Protein AF-A0A2U3AQH8-F1 (afdb_monomer_lite)

Radius of gyration: 14.05 Å; chains: 1; bounding box: 32×14×38 Å

InterPro domains:
  IPR035211 Protein of unknown function DUF5325 [PF17259] (1-61)

Secondary structure (DSSP, 8-state):
--HHHHHHHHHHHHHHHHHHHHHHHHHTT-HHHHHHHHHHHHHHHHHHHHHHHHHHHTT--

Foldseek 3Di:
DQPLVVVLVVLVVQLVVLVVQLVVCVVVVHPVSNVVSVVSNCVSVVVNVVSVVVCVVVVVD

Structure (mmCIF, N/CA/C/O backbone):
data_AF-A0A2U3AQH8-F1
#
_entry.id   AF-A0A2U3AQH8-F1
#
loop_
_atom_site.group_PDB
_atom_site.id
_atom_site.type_symbol
_atom_site.label_atom_id
_atom_site.label_alt_id
_atom_site.label_comp_id
_atom_site.label_asym_id
_atom_site.label_entity_id
_atom_site.label_seq_id
_atom_site.pdbx_PDB_ins_code
_atom_site.Cartn_x
_atom_site.Cartn_y
_atom_site.Cartn_z
_atom_site.occupancy
_atom_site.B_iso_or_equiv
_atom_site.auth_seq_id
_atom_site.auth_comp_id
_atom_site.auth_asym_id
_atom_site.auth_atom_id
_atom_site.pdbx_PDB_model_num
ATOM 1 N N . MET A 1 1 ? -1.739 2.996 24.387 1.00 55.94 1 MET A N 1
ATOM 2 C CA . MET A 1 1 ? -2.348 3.151 23.042 1.00 55.94 1 MET A CA 1
ATOM 3 C C . MET A 1 1 ? -3.494 2.159 22.919 1.00 55.94 1 MET A C 1
ATOM 5 O O . MET A 1 1 ? -3.263 0.989 23.191 1.00 55.94 1 MET A O 1
ATOM 9 N N . ASN A 1 2 ? -4.709 2.589 22.555 1.00 72.62 2 ASN A N 1
ATOM 10 C CA . ASN A 1 2 ? -5.808 1.649 22.289 1.00 72.62 2 ASN A CA 1
ATOM 11 C C . ASN A 1 2 ? -5.385 0.654 21.202 1.00 72.62 2 ASN A C 1
ATOM 13 O O . ASN A 1 2 ? -4.837 1.067 20.180 1.00 72.62 2 ASN A O 1
ATOM 17 N N . GLN A 1 3 ? -5.678 -0.632 21.409 1.00 75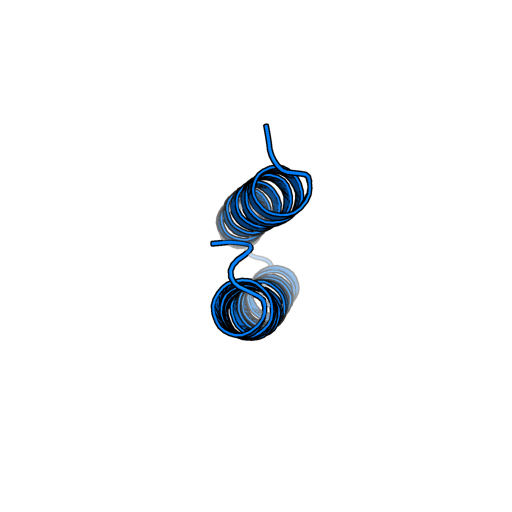.25 3 GLN A N 1
ATOM 18 C CA . GLN A 1 3 ? -5.361 -1.717 20.470 1.00 75.25 3 GLN A CA 1
ATOM 19 C C . GLN A 1 3 ? -5.846 -1.390 19.043 1.00 75.25 3 GLN A C 1
ATOM 21 O O . GLN A 1 3 ? -5.132 -1.619 18.074 1.00 75.25 3 GLN A O 1
ATOM 26 N N . ALA A 1 4 ? -6.998 -0.720 18.913 1.00 75.88 4 ALA A N 1
ATOM 27 C CA . ALA A 1 4 ? -7.536 -0.254 17.632 1.00 75.88 4 ALA A CA 1
ATOM 28 C C . ALA A 1 4 ? -6.624 0.745 16.888 1.00 75.88 4 ALA A C 1
ATOM 30 O O . ALA A 1 4 ? -6.464 0.649 15.671 1.00 75.88 4 ALA A O 1
ATOM 31 N N . LYS A 1 5 ? -5.980 1.681 17.603 1.00 77.25 5 LYS A N 1
ATOM 32 C CA . LYS A 1 5 ? -5.028 2.632 16.999 1.00 77.25 5 LYS A CA 1
ATOM 33 C C . LYS A 1 5 ? -3.747 1.927 16.551 1.00 77.25 5 LYS A C 1
ATOM 35 O O . LYS A 1 5 ? -3.187 2.294 15.525 1.00 77.25 5 LYS A O 1
ATOM 40 N N . LEU A 1 6 ? -3.315 0.902 17.289 1.00 84.69 6 LEU A N 1
ATOM 41 C CA . LEU A 1 6 ? -2.140 0.099 16.946 1.00 84.69 6 LEU A CA 1
ATOM 42 C C . LEU A 1 6 ? -2.389 -0.726 15.675 1.0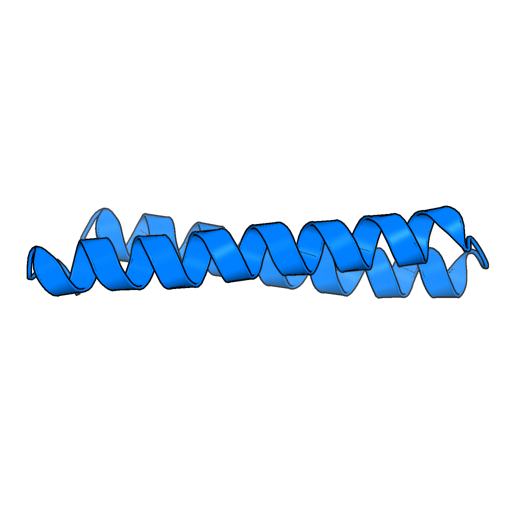0 84.69 6 LEU A C 1
ATOM 44 O O . LEU A 1 6 ? -1.576 -0.689 14.757 1.00 84.69 6 LEU A O 1
ATOM 48 N N . VAL A 1 7 ? -3.550 -1.379 15.564 1.00 84.94 7 VAL A N 1
ATOM 49 C CA . VAL A 1 7 ? -3.928 -2.133 14.355 1.00 84.94 7 VAL A CA 1
ATOM 50 C C . VAL A 1 7 ? -4.005 -1.221 13.124 1.00 84.94 7 VAL A C 1
ATOM 52 O O . VAL A 1 7 ? -3.501 -1.575 12.062 1.00 84.94 7 VAL A O 1
ATOM 55 N N . MET A 1 8 ? -4.567 -0.016 13.263 1.00 86.75 8 MET A N 1
ATOM 56 C CA . MET A 1 8 ? -4.586 0.982 12.185 1.00 86.75 8 MET A CA 1
ATOM 57 C C . MET A 1 8 ? -3.179 1.453 11.786 1.00 86.75 8 MET A C 1
ATOM 59 O O . MET A 1 8 ? -2.921 1.652 10.602 1.00 86.75 8 MET A O 1
ATOM 63 N N . ALA A 1 9 ? -2.265 1.606 12.749 1.00 87.31 9 ALA A N 1
ATOM 64 C CA . ALA A 1 9 ? -0.879 1.988 12.478 1.00 87.31 9 ALA A CA 1
ATOM 65 C C . ALA A 1 9 ? -0.111 0.891 11.722 1.00 87.31 9 ALA A C 1
ATOM 67 O O . ALA A 1 9 ? 0.599 1.198 10.766 1.00 87.31 9 ALA A O 1
ATOM 68 N N . ILE A 1 10 ? -0.299 -0.383 12.087 1.00 89.00 10 ILE A N 1
ATOM 69 C CA . ILE A 1 10 ? 0.281 -1.519 11.349 1.00 89.00 10 ILE A CA 1
ATOM 70 C C . ILE A 1 10 ? -0.242 -1.541 9.914 1.00 89.00 10 ILE A C 1
ATOM 72 O O . ILE A 1 10 ? 0.525 -1.745 8.977 1.00 89.00 10 ILE A O 1
ATOM 76 N N . LEU A 1 11 ? -1.537 -1.300 9.723 1.00 88.94 11 LEU A N 1
ATOM 77 C CA . LEU A 1 11 ? -2.115 -1.315 8.389 1.00 88.94 11 LEU A CA 1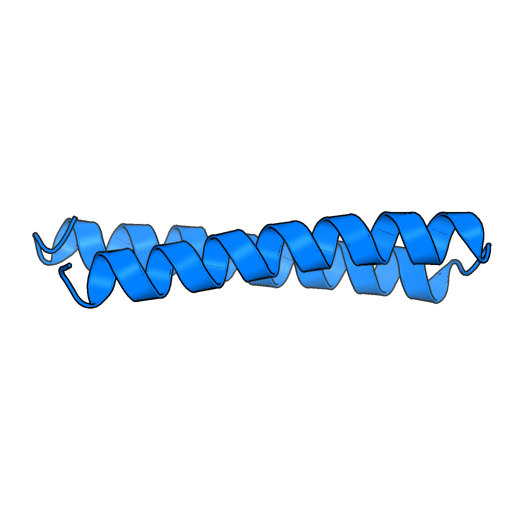
ATOM 78 C C . LEU A 1 11 ? -1.639 -0.136 7.525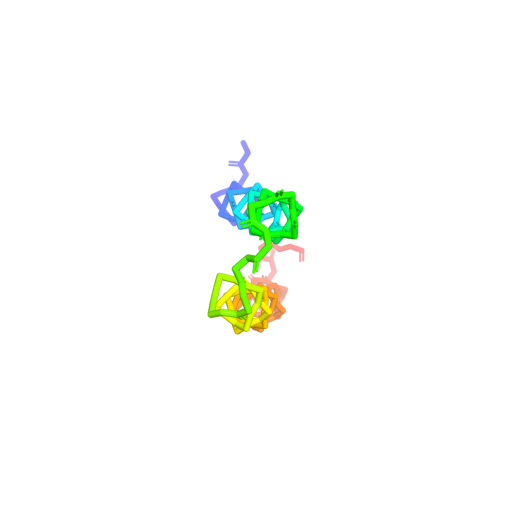 1.00 88.94 11 LEU A C 1
ATOM 80 O O . LEU A 1 11 ? -1.420 -0.298 6.327 1.00 88.94 11 LEU A O 1
ATOM 84 N N . ALA A 1 12 ? -1.422 1.033 8.135 1.00 89.00 12 ALA A N 1
ATOM 85 C CA . ALA A 1 12 ? -0.789 2.168 7.470 1.00 89.00 12 ALA A CA 1
ATOM 86 C C . ALA A 1 12 ? 0.653 1.838 7.052 1.00 89.00 12 ALA A C 1
ATOM 88 O O . ALA A 1 12 ? 1.040 2.118 5.919 1.00 89.00 12 ALA A O 1
ATOM 89 N N . LEU A 1 13 ? 1.421 1.174 7.923 1.00 92.25 13 LEU A N 1
ATOM 90 C CA . LEU A 1 13 ? 2.769 0.704 7.599 1.00 92.25 13 LEU A CA 1
ATOM 91 C C . LEU A 1 13 ? 2.754 -0.309 6.445 1.00 92.25 13 LEU A C 1
ATOM 93 O O . LEU A 1 13 ? 3.555 -0.202 5.520 1.00 92.25 13 LEU A O 1
ATOM 97 N N . ALA A 1 14 ? 1.805 -1.248 6.454 1.00 89.88 14 ALA A N 1
ATOM 98 C CA . ALA A 1 14 ? 1.621 -2.203 5.366 1.00 89.88 14 ALA A CA 1
ATOM 99 C C . ALA A 1 14 ? 1.291 -1.499 4.035 1.00 89.88 14 ALA A C 1
ATOM 101 O O . ALA A 1 14 ? 1.813 -1.884 2.991 1.00 89.88 14 ALA A O 1
ATOM 102 N N . GLY A 1 15 ? 0.486 -0.431 4.067 1.00 90.44 15 GLY A N 1
ATOM 103 C CA . GLY A 1 15 ? 0.176 0.382 2.886 1.00 90.44 15 GLY A CA 1
ATOM 104 C C . GLY A 1 15 ? 1.406 1.087 2.311 1.00 90.44 15 GLY A C 1
ATOM 105 O O . GLY A 1 15 ? 1.601 1.088 1.097 1.00 90.44 15 GLY A O 1
ATOM 106 N N . ILE A 1 16 ? 2.273 1.618 3.178 1.00 92.62 16 ILE A N 1
ATOM 107 C CA . ILE A 1 16 ? 3.550 2.225 2.773 1.00 92.62 16 ILE A CA 1
ATOM 108 C C . ILE A 1 16 ? 4.444 1.181 2.095 1.00 92.62 16 ILE A C 1
ATOM 110 O O . ILE A 1 16 ? 4.953 1.428 1.002 1.00 92.62 16 ILE A O 1
ATOM 114 N N . LEU A 1 17 ? 4.594 -0.002 2.700 1.00 90.81 17 LEU A N 1
ATOM 115 C CA . LEU A 1 17 ? 5.396 -1.092 2.132 1.00 90.81 17 LEU A CA 1
ATOM 116 C C . LEU A 1 17 ? 4.850 -1.566 0.779 1.00 90.81 17 LEU A C 1
ATOM 118 O O . LEU A 1 17 ? 5.626 -1.833 -0.138 1.00 90.81 17 LEU A O 1
ATOM 122 N N . ALA A 1 18 ? 3.526 -1.609 0.618 1.00 88.94 18 ALA A N 1
ATOM 123 C CA . ALA A 1 18 ? 2.895 -1.947 -0.652 1.00 88.94 18 ALA A CA 1
ATOM 124 C C . ALA A 1 18 ? 3.197 -0.914 -1.745 1.00 88.94 18 ALA A C 1
ATOM 126 O O . ALA A 1 18 ? 3.597 -1.297 -2.844 1.00 88.94 18 ALA A O 1
ATOM 127 N N . MET A 1 19 ? 3.104 0.387 -1.449 1.00 90.00 19 MET A N 1
ATOM 128 C CA . MET A 1 19 ? 3.497 1.421 -2.417 1.00 90.00 19 MET A CA 1
ATOM 129 C C . MET A 1 19 ? 4.990 1.354 -2.760 1.00 90.00 19 MET A C 1
ATOM 131 O O . MET A 1 19 ? 5.363 1.526 -3.919 1.00 90.00 19 MET A O 1
ATOM 135 N N . PHE A 1 20 ? 5.840 1.032 -1.783 1.00 92.94 20 PHE A N 1
ATOM 136 C CA . PHE A 1 20 ? 7.275 0.856 -2.003 1.00 92.94 20 PHE A CA 1
ATOM 137 C C . PHE A 1 20 ? 7.577 -0.334 -2.927 1.00 92.94 20 PHE A C 1
ATOM 139 O O . PHE A 1 20 ? 8.411 -0.230 -3.826 1.00 92.94 20 PHE A O 1
ATOM 146 N N . SER A 1 21 ? 6.848 -1.444 -2.766 1.00 88.19 21 SER A N 1
ATOM 147 C CA . SER A 1 21 ? 6.994 -2.635 -3.614 1.00 88.19 21 SER A CA 1
ATOM 148 C C . SER A 1 21 ? 6.676 -2.366 -5.089 1.00 88.19 21 SER A C 1
ATOM 150 O O . SER A 1 21 ? 7.350 -2.908 -5.964 1.00 88.19 21 SER A O 1
ATOM 152 N N . ILE A 1 22 ? 5.725 -1.466 -5.375 1.00 89.62 22 ILE A N 1
ATOM 153 C CA . ILE A 1 22 ? 5.431 -1.024 -6.746 1.00 89.62 22 ILE A CA 1
ATOM 154 C C . ILE A 1 22 ? 6.636 -0.277 -7.325 1.00 89.62 22 ILE A C 1
ATOM 156 O O . ILE A 1 22 ? 7.031 -0.550 -8.454 1.00 89.62 22 ILE A O 1
ATOM 160 N N . GLY A 1 23 ? 7.261 0.620 -6.555 1.00 88.81 23 GLY A N 1
ATOM 161 C CA . GLY A 1 23 ? 8.460 1.344 -6.991 1.00 88.81 23 GLY A CA 1
ATOM 162 C C . GLY A 1 23 ? 9.620 0.408 -7.349 1.00 88.81 23 GLY A C 1
ATOM 163 O O . GLY A 1 23 ? 10.252 0.577 -8.391 1.00 88.81 23 GLY A O 1
ATOM 164 N N . ILE A 1 24 ? 9.844 -0.630 -6.537 1.00 90.62 24 ILE A N 1
ATOM 165 C CA . ILE A 1 24 ? 10.849 -1.668 -6.817 1.00 90.62 24 ILE A CA 1
ATOM 166 C C . ILE A 1 24 ? 10.486 -2.453 -8.085 1.00 90.62 24 ILE A C 1
ATOM 168 O O . ILE A 1 24 ? 11.350 -2.694 -8.925 1.00 90.62 24 ILE A O 1
ATOM 172 N N . ALA A 1 25 ? 9.216 -2.825 -8.261 1.00 89.94 25 ALA A N 1
ATOM 173 C CA . ALA A 1 25 ? 8.765 -3.551 -9.447 1.00 89.94 25 ALA A CA 1
ATOM 174 C C . ALA A 1 25 ? 8.922 -2.735 -10.740 1.00 89.94 25 ALA A C 1
ATOM 176 O O . ALA A 1 25 ? 9.291 -3.298 -11.773 1.00 89.94 25 ALA A O 1
ATOM 177 N N . ILE A 1 26 ? 8.693 -1.417 -10.674 1.00 91.25 26 ILE A N 1
ATOM 178 C CA . ILE A 1 26 ? 8.947 -0.489 -11.783 1.00 91.25 26 ILE A CA 1
ATO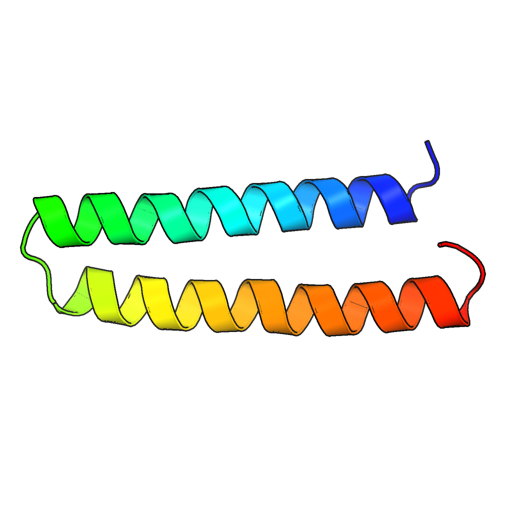M 179 C C . ILE A 1 26 ? 10.442 -0.445 -12.101 1.00 91.25 26 ILE A C 1
ATOM 181 O O . ILE A 1 26 ? 10.814 -0.600 -13.261 1.00 91.25 26 ILE A O 1
ATOM 185 N N . ALA A 1 27 ? 11.302 -0.294 -11.089 1.00 91.12 27 ALA A N 1
ATOM 186 C CA . ALA A 1 27 ? 12.754 -0.283 -11.280 1.00 91.12 27 ALA A CA 1
ATOM 187 C C . ALA A 1 27 ? 13.279 -1.601 -11.882 1.00 91.12 27 ALA A C 1
ATOM 189 O O . ALA A 1 27 ? 14.203 -1.588 -12.689 1.00 91.12 27 ALA A O 1
ATOM 190 N N . ALA A 1 28 ? 12.658 -2.731 -11.533 1.00 90.62 28 ALA A N 1
ATOM 191 C CA . ALA A 1 28 ? 12.965 -4.044 -12.096 1.00 90.62 28 ALA A CA 1
ATOM 192 C C . ALA A 1 28 ? 12.345 -4.296 -13.489 1.00 90.62 28 ALA A C 1
ATOM 194 O O . ALA A 1 28 ? 12.584 -5.351 -14.073 1.00 90.62 28 ALA A O 1
ATOM 195 N N . GLY A 1 29 ? 11.518 -3.382 -14.016 1.00 90.94 29 GLY A N 1
ATOM 196 C CA . GLY A 1 29 ? 10.836 -3.539 -15.308 1.00 90.94 29 GLY A CA 1
ATOM 197 C C . GLY A 1 29 ? 9.797 -4.668 -15.349 1.00 90.94 29 GLY A C 1
ATOM 198 O O . GLY A 1 29 ? 9.408 -5.116 -16.427 1.00 90.94 29 GLY A O 1
ATOM 199 N N . SER A 1 30 ? 9.344 -5.159 -14.191 1.00 86.88 30 SER A N 1
ATOM 200 C CA . SER A 1 30 ? 8.464 -6.328 -14.107 1.00 86.88 30 SER A CA 1
ATOM 201 C C . SER A 1 30 ? 6.992 -5.925 -14.102 1.00 86.88 30 SER A C 1
ATOM 203 O O . SER A 1 30 ? 6.439 -5.522 -13.078 1.00 86.88 30 SER A O 1
ATOM 205 N N . VAL A 1 31 ? 6.325 -6.105 -15.244 1.00 89.00 31 VAL A N 1
ATOM 206 C CA . VAL A 1 31 ? 4.886 -5.824 -15.419 1.00 89.00 31 VAL A CA 1
ATOM 207 C C . VAL A 1 31 ? 4.022 -6.622 -14.433 1.00 89.00 31 VAL A C 1
ATOM 209 O O . VAL A 1 31 ? 3.066 -6.085 -13.873 1.00 89.00 31 VAL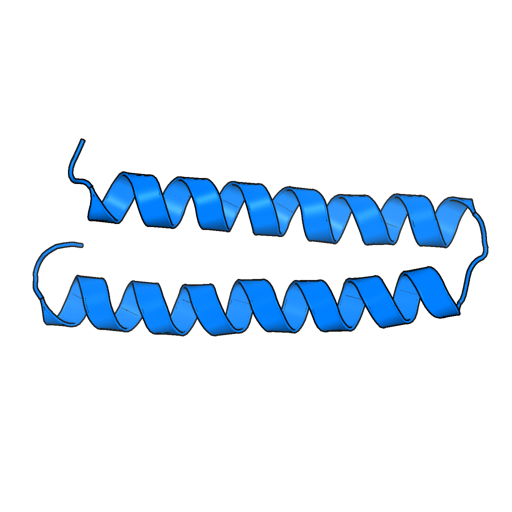 A O 1
ATOM 212 N N . LEU A 1 32 ? 4.387 -7.880 -14.158 1.00 89.00 32 LEU A N 1
ATOM 213 C CA . LEU A 1 32 ? 3.694 -8.716 -13.170 1.00 89.00 32 LEU A CA 1
ATOM 214 C C . LEU A 1 32 ? 3.856 -8.175 -11.745 1.00 89.00 32 LEU A C 1
ATOM 216 O O . LEU A 1 32 ? 2.894 -8.181 -10.981 1.00 89.00 32 LEU A O 1
ATOM 220 N N . GLY A 1 33 ? 5.044 -7.671 -11.398 1.00 88.19 33 GLY A N 1
ATOM 221 C CA . GLY A 1 33 ? 5.286 -7.046 -10.097 1.00 88.19 33 GLY A CA 1
ATOM 222 C C . GLY A 1 33 ? 4.468 -5.768 -9.906 1.00 88.19 33 GLY A C 1
ATOM 223 O O . GLY A 1 33 ? 3.921 -5.542 -8.829 1.00 88.19 33 GLY A O 1
ATOM 224 N N . ILE A 1 34 ? 4.314 -4.968 -10.965 1.00 90.19 34 ILE A N 1
ATOM 225 C CA . ILE A 1 34 ? 3.505 -3.742 -10.944 1.00 90.19 34 ILE A CA 1
ATOM 226 C C . ILE A 1 34 ? 2.022 -4.080 -10.745 1.00 90.19 34 ILE A C 1
ATOM 228 O O . ILE A 1 34 ? 1.387 -3.542 -9.839 1.00 90.19 34 ILE A O 1
ATOM 232 N N . LEU A 1 35 ? 1.475 -5.006 -11.541 1.00 93.25 35 LEU A N 1
ATOM 233 C CA . LEU A 1 35 ? 0.085 -5.462 -11.410 1.00 93.25 35 LEU A CA 1
ATOM 234 C C . LEU A 1 35 ? -0.187 -6.078 -10.033 1.00 93.25 35 LEU A C 1
ATOM 236 O O . LEU A 1 35 ? -1.179 -5.734 -9.390 1.00 93.25 35 LEU A O 1
ATOM 240 N N . GLY A 1 36 ? 0.716 -6.938 -9.556 1.00 91.94 36 GLY A N 1
ATOM 241 C CA . GLY A 1 36 ? 0.629 -7.532 -8.224 1.00 91.94 36 GLY A CA 1
ATOM 242 C C . GLY A 1 36 ? 0.629 -6.473 -7.121 1.00 91.94 36 GLY A C 1
ATOM 243 O O . GLY A 1 36 ? -0.212 -6.520 -6.225 1.00 91.94 36 GLY A O 1
ATOM 244 N N . GLY A 1 37 ? 1.506 -5.472 -7.221 1.00 90.56 37 GLY A N 1
ATOM 245 C CA . GLY A 1 37 ? 1.569 -4.364 -6.272 1.00 90.56 37 GLY A CA 1
ATOM 246 C C . GLY A 1 37 ? 0.304 -3.501 -6.266 1.00 90.56 37 GLY A C 1
ATOM 247 O O . GLY A 1 37 ? -0.186 -3.158 -5.192 1.00 90.56 37 GLY A O 1
ATOM 248 N N . ILE A 1 38 ? -0.289 -3.212 -7.431 1.00 91.25 38 ILE A N 1
ATOM 249 C CA . ILE A 1 38 ? -1.563 -2.473 -7.526 1.00 91.25 38 ILE A CA 1
ATOM 250 C C . ILE A 1 38 ? -2.687 -3.234 -6.812 1.00 91.25 38 ILE A C 1
ATOM 252 O O . ILE A 1 38 ? -3.411 -2.651 -6.003 1.00 91.25 38 ILE A O 1
ATOM 256 N N . VAL A 1 39 ? -2.814 -4.541 -7.057 1.00 93.75 39 VAL A N 1
ATOM 257 C CA . VAL A 1 39 ? -3.812 -5.388 -6.381 1.00 93.75 39 VAL A CA 1
ATOM 258 C C . VAL A 1 39 ? -3.584 -5.398 -4.867 1.00 93.75 39 VAL A C 1
ATOM 260 O O . VAL A 1 39 ? -4.536 -5.293 -4.091 1.00 93.75 39 VAL A O 1
ATOM 263 N N . LEU A 1 40 ? -2.324 -5.462 -4.436 1.00 92.00 40 LEU A N 1
ATOM 264 C CA . LEU A 1 40 ? -1.947 -5.481 -3.025 1.00 92.00 40 LEU A CA 1
ATOM 265 C C . LEU A 1 40 ? -2.270 -4.150 -2.325 1.00 92.00 40 LEU A C 1
ATOM 267 O O . LEU A 1 40 ? -2.807 -4.153 -1.217 1.00 92.00 40 LEU A O 1
ATOM 271 N N . VAL A 1 41 ? -2.049 -3.015 -2.994 1.00 91.88 41 VAL A N 1
ATOM 272 C CA . VAL A 1 41 ? -2.483 -1.691 -2.517 1.00 91.88 41 VAL A CA 1
ATOM 273 C C . VAL A 1 41 ? -4.003 -1.644 -2.363 1.00 91.88 41 VAL A C 1
ATOM 275 O O . VAL A 1 41 ? -4.491 -1.250 -1.303 1.00 91.88 41 VAL A O 1
ATOM 278 N N . ILE A 1 42 ? -4.765 -2.096 -3.364 1.00 93.12 42 ILE A N 1
ATOM 279 C CA . ILE A 1 42 ? -6.236 -2.125 -3.290 1.00 93.12 42 ILE A CA 1
ATOM 280 C C . ILE A 1 42 ? -6.703 -2.969 -2.096 1.00 93.12 42 ILE A C 1
ATOM 282 O O . ILE A 1 42 ? -7.578 -2.536 -1.344 1.00 93.12 42 ILE A O 1
ATOM 286 N N . ALA A 1 43 ? -6.096 -4.136 -1.872 1.00 93.00 43 ALA A N 1
ATOM 287 C CA . ALA A 1 43 ? -6.438 -5.010 -0.752 1.00 93.00 43 ALA A CA 1
ATOM 288 C C . ALA A 1 43 ? -6.153 -4.356 0.614 1.00 93.00 43 ALA A C 1
ATOM 290 O O . ALA A 1 43 ? -7.000 -4.392 1.512 1.00 93.00 43 ALA A O 1
ATOM 291 N N . ILE A 1 44 ? -4.995 -3.711 0.783 1.00 92.75 44 ILE A N 1
ATOM 292 C CA . ILE A 1 44 ? -4.627 -3.065 2.053 1.00 92.75 44 ILE A CA 1
ATOM 293 C C . ILE A 1 44 ? -5.503 -1.844 2.333 1.00 92.75 44 ILE A C 1
ATOM 295 O O . ILE A 1 44 ? -6.024 -1.696 3.438 1.00 92.75 44 ILE A O 1
ATOM 299 N N . PHE A 1 45 ? -5.727 -0.981 1.343 1.00 90.12 45 PHE A N 1
ATOM 300 C CA . PHE A 1 45 ? -6.590 0.182 1.541 1.00 90.12 45 PHE A CA 1
ATOM 301 C C . PHE A 1 45 ? -8.052 -0.229 1.745 1.00 90.12 45 PHE A C 1
ATOM 303 O O . PHE A 1 45 ? -8.704 0.286 2.653 1.00 90.12 45 PHE A O 1
ATOM 310 N N . GLY A 1 46 ? -8.563 -1.202 0.985 1.00 90.81 46 GLY A N 1
ATOM 311 C CA . GLY A 1 46 ? -9.924 -1.718 1.154 1.00 90.81 46 GLY A CA 1
ATOM 312 C C . GLY A 1 46 ? -10.163 -2.315 2.544 1.00 90.81 46 GLY A C 1
ATOM 313 O O . GLY A 1 46 ? -11.159 -1.997 3.208 1.00 90.81 46 GLY A O 1
ATOM 314 N N . THR A 1 47 ? -9.219 -3.122 3.038 1.00 89.56 47 THR A N 1
ATOM 315 C CA . THR A 1 47 ? -9.278 -3.646 4.412 1.00 89.56 47 THR A CA 1
ATOM 316 C C . THR A 1 47 ? -9.154 -2.525 5.441 1.00 89.56 47 THR A C 1
ATOM 318 O O . THR A 1 47 ? -9.907 -2.516 6.414 1.00 89.56 47 THR A O 1
ATOM 321 N N . GLY A 1 48 ? -8.313 -1.520 5.196 1.00 88.81 48 GLY A N 1
ATOM 322 C CA . GLY A 1 48 ? -8.125 -0.381 6.094 1.00 88.81 48 GLY A CA 1
ATOM 323 C C . GLY A 1 48 ? -9.328 0.511 6.251 1.00 88.81 48 GLY A C 1
ATOM 324 O O . GLY A 1 48 ? -9.706 0.828 7.379 1.00 88.81 48 GLY A O 1
ATOM 325 N N . PHE A 1 49 ? -9.996 0.853 5.155 1.00 88.88 49 PHE A N 1
ATOM 326 C CA . PHE A 1 49 ? -11.237 1.617 5.220 1.00 88.88 49 PHE A CA 1
ATOM 327 C C . PHE A 1 49 ? -12.342 0.837 5.937 1.00 88.88 49 PHE A C 1
ATOM 329 O O . PHE A 1 49 ? -13.056 1.403 6.771 1.00 88.88 49 PHE A O 1
ATOM 336 N N . THR A 1 50 ? -12.439 -0.471 5.689 1.00 89.12 50 THR A N 1
ATOM 337 C CA . THR A 1 50 ? -13.421 -1.338 6.354 1.00 89.12 50 THR A CA 1
ATOM 338 C C . THR A 1 50 ? -13.163 -1.429 7.859 1.00 89.12 50 THR A C 1
ATOM 340 O O . THR A 1 50 ? -14.088 -1.300 8.665 1.00 89.12 50 THR A O 1
ATOM 343 N N . LEU A 1 51 ? -11.905 -1.614 8.263 1.00 86.25 51 LEU A N 1
ATOM 344 C CA . LEU A 1 51 ? -11.521 -1.726 9.669 1.00 86.25 51 LEU A CA 1
ATOM 345 C C . LEU A 1 51 ? -11.665 -0.388 10.402 1.00 86.25 51 LEU A C 1
ATOM 347 O O . LEU A 1 51 ? -12.208 -0.350 11.506 1.00 86.25 51 LEU A O 1
ATOM 351 N N . LYS A 1 52 ? -11.284 0.720 9.755 1.00 82.38 52 LYS A N 1
ATOM 352 C CA . LYS A 1 52 ? -11.498 2.084 10.257 1.00 82.38 52 LYS A CA 1
ATOM 353 C C . LYS A 1 52 ? -12.973 2.352 10.530 1.00 82.38 52 LYS A C 1
ATOM 355 O O . LYS A 1 52 ? -13.302 2.910 11.575 1.00 82.38 52 LYS A O 1
ATOM 360 N N . ARG A 1 53 ? -13.864 1.929 9.625 1.00 84.94 53 ARG A N 1
ATOM 361 C CA . ARG A 1 53 ? -15.316 2.037 9.824 1.00 84.94 53 ARG A CA 1
ATOM 362 C C . ARG A 1 53 ? -15.771 1.229 11.041 1.00 84.94 53 ARG A C 1
ATOM 364 O O . ARG A 1 53 ? -16.409 1.797 11.918 1.00 84.94 53 ARG A O 1
ATOM 371 N N . LYS A 1 54 ? -15.373 -0.045 11.149 1.00 84.69 54 LYS A N 1
ATOM 372 C CA . LYS A 1 54 ? -15.735 -0.905 12.295 1.00 84.69 54 LYS A CA 1
ATOM 373 C C . LYS A 1 54 ? -15.240 -0.360 13.636 1.00 84.69 54 LYS A C 1
ATOM 375 O O . LYS A 1 54 ? -15.942 -0.483 14.633 1.00 84.69 54 LYS A O 1
ATOM 380 N N . PHE A 1 55 ? -14.039 0.213 13.682 1.00 83.81 55 PHE A N 1
ATOM 381 C CA . PHE A 1 55 ? -13.500 0.790 14.912 1.00 83.81 55 PHE A CA 1
ATOM 382 C C . PHE A 1 55 ? -14.203 2.091 15.310 1.00 83.81 55 PHE A C 1
ATOM 384 O O . PHE A 1 55 ? -14.453 2.284 16.498 1.00 83.81 55 PHE A O 1
ATOM 391 N N . ARG A 1 56 ? -14.593 2.927 14.339 1.00 82.50 56 ARG A N 1
ATOM 392 C CA . ARG A 1 56 ? -15.422 4.116 14.588 1.00 82.50 56 ARG A CA 1
ATOM 393 C C . ARG A 1 56 ? -16.809 3.741 15.113 1.00 82.50 56 ARG A C 1
ATOM 395 O O . ARG A 1 56 ? -17.252 4.303 16.104 1.00 82.50 56 ARG A O 1
ATOM 402 N N . ASP A 1 57 ? -17.463 2.753 14.500 1.00 85.69 57 ASP A N 1
ATOM 403 C CA . ASP A 1 57 ? -18.808 2.310 14.906 1.00 85.69 57 ASP A CA 1
ATOM 404 C C . ASP A 1 57 ? -18.818 1.696 16.325 1.00 85.69 57 ASP A C 1
ATOM 406 O O . ASP A 1 57 ? -19.853 1.650 16.982 1.00 85.69 57 ASP A O 1
ATOM 410 N N . ARG A 1 58 ? -17.656 1.251 16.825 1.00 82.94 58 ARG A N 1
ATOM 411 C CA . ARG A 1 58 ? -17.460 0.736 18.192 1.00 82.94 58 ARG A CA 1
ATOM 412 C C . ARG A 1 58 ? -16.954 1.789 19.191 1.00 82.94 58 ARG A C 1
ATOM 414 O O . ARG A 1 58 ? -16.633 1.422 20.317 1.00 82.94 58 ARG A O 1
ATOM 421 N N . GLY A 1 59 ? -16.818 3.057 18.791 1.00 76.81 59 GLY A N 1
ATOM 422 C CA . GLY A 1 59 ? -16.273 4.129 19.638 1.00 76.81 59 GLY A CA 1
ATOM 423 C C . GLY A 1 59 ? -14.794 3.950 20.016 1.00 76.81 59 GLY A C 1
ATOM 424 O O . GLY A 1 59 ? -14.315 4.558 20.969 1.00 76.81 59 GLY A O 1
ATOM 425 N N . LEU A 1 60 ? -14.063 3.088 19.298 1.00 69.19 60 LEU A N 1
ATOM 426 C CA . LEU A 1 60 ? -12.640 2.801 19.532 1.00 69.19 60 LEU A CA 1
ATOM 427 C C . LEU A 1 60 ? -11.711 3.784 18.789 1.00 69.19 60 LEU A C 1
ATOM 429 O O . LEU A 1 60 ? -10.498 3.781 19.043 1.00 69.19 60 LEU A O 1
ATOM 433 N N . LEU A 1 61 ? -12.278 4.593 17.884 1.00 62.03 61 LEU A N 1
ATOM 434 C CA . LEU A 1 61 ? -11.646 5.657 17.098 1.00 62.03 61 LEU A CA 1
ATOM 435 C C . LEU A 1 61 ? -12.495 6.924 17.099 1.00 62.03 61 LEU A C 1
ATOM 437 O O . LEU A 1 61 ? -13.725 6.786 16.921 1.00 62.03 61 LEU A O 1
#

pLDDT: mean 86.75, std 7.32, range [55.94, 93.75]

Organism: NCBI:txid202750

Sequence (61 aa):
MNQAKLVMAILALAGILAMFSIGIAIAAGSVLGILGGIVLVIAIFGTGFTLKRKFRDRGLL